Protein AF-K6ZZ86-F1 (afdb_monomer_lite)

Structure (mmCIF, N/CA/C/O backbone):
data_AF-K6ZZ86-F1
#
_entry.id   AF-K6ZZ86-F1
#
loop_
_atom_site.group_PDB
_atom_site.id
_atom_site.type_symbol
_atom_site.label_atom_id
_atom_site.label_alt_id
_atom_site.label_comp_id
_atom_site.label_asym_id
_atom_site.label_entity_id
_atom_site.label_seq_id
_atom_site.pdbx_PDB_ins_code
_atom_site.Cartn_x
_atom_site.Cartn_y
_atom_site.Cartn_z
_atom_site.occupancy
_a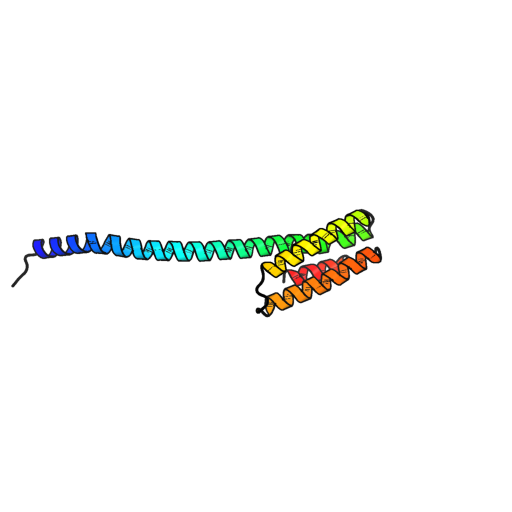tom_site.B_iso_or_equiv
_atom_site.auth_seq_id
_atom_site.auth_comp_id
_atom_site.auth_asym_id
_atom_site.auth_atom_id
_atom_site.pdbx_PDB_model_num
ATOM 1 N N . MET A 1 1 ? 44.960 0.194 -54.572 1.00 54.41 1 MET A N 1
ATOM 2 C CA . MET A 1 1 ? 43.725 0.904 -54.966 1.00 54.41 1 MET A CA 1
ATOM 3 C C . MET A 1 1 ? 43.554 2.046 -53.979 1.00 54.41 1 MET A C 1
ATOM 5 O O . MET A 1 1 ? 43.278 1.771 -52.820 1.00 54.41 1 MET A O 1
ATOM 9 N N . ASN A 1 2 ? 43.833 3.286 -54.384 1.00 76.62 2 ASN A N 1
ATOM 10 C CA . ASN A 1 2 ? 43.589 4.456 -53.537 1.00 76.62 2 ASN A CA 1
ATOM 11 C C . ASN A 1 2 ? 42.161 4.914 -53.825 1.00 76.62 2 ASN A C 1
ATOM 13 O O . ASN A 1 2 ? 41.855 5.256 -54.964 1.00 76.62 2 ASN A O 1
ATOM 17 N N . PHE A 1 3 ? 41.277 4.839 -52.833 1.00 77.38 3 PHE A N 1
ATOM 18 C CA . PHE A 1 3 ? 39.924 5.363 -52.982 1.00 77.38 3 PHE A CA 1
ATOM 19 C C . PHE A 1 3 ? 39.979 6.888 -52.979 1.00 77.38 3 PHE A C 1
ATOM 21 O O . PHE A 1 3 ? 40.618 7.479 -52.107 1.00 77.38 3 PHE A O 1
ATOM 28 N N . GLU A 1 4 ? 39.316 7.526 -53.942 1.00 88.56 4 GLU A N 1
ATOM 29 C CA . GLU A 1 4 ? 39.223 8.981 -53.942 1.00 88.56 4 GLU A CA 1
ATOM 30 C C . GLU A 1 4 ? 38.355 9.458 -52.763 1.00 88.56 4 GLU A C 1
ATOM 32 O O . GLU A 1 4 ? 37.320 8.842 -52.473 1.00 88.56 4 GLU A O 1
ATOM 37 N N . PRO A 1 5 ? 38.726 10.564 -52.091 1.00 87.12 5 PRO A N 1
ATOM 38 C CA . PRO A 1 5 ? 37.990 11.087 -50.938 1.00 87.12 5 PRO A CA 1
ATOM 39 C C . PRO A 1 5 ? 36.462 11.223 -51.128 1.00 87.12 5 PRO A C 1
ATOM 41 O O . PRO A 1 5 ? 35.727 10.897 -50.189 1.00 87.12 5 PRO A O 1
ATOM 44 N N . PRO A 1 6 ? 35.934 11.622 -52.309 1.00 91.69 6 PRO A N 1
ATOM 45 C CA . PRO A 1 6 ? 34.489 11.702 -52.535 1.00 91.69 6 PRO A CA 1
ATOM 46 C C . PRO A 1 6 ? 33.767 10.351 -52.436 1.00 91.69 6 PRO A C 1
ATOM 48 O O . PRO A 1 6 ? 32.647 10.293 -51.931 1.00 91.69 6 PRO A O 1
ATOM 51 N N . VAL A 1 7 ? 34.406 9.257 -52.865 1.00 90.94 7 VAL A N 1
ATOM 52 C CA . VAL A 1 7 ? 33.814 7.907 -52.839 1.00 90.94 7 VAL A CA 1
ATOM 53 C C . VAL A 1 7 ? 33.679 7.406 -51.402 1.00 90.94 7 VAL A C 1
ATOM 55 O O . VAL A 1 7 ? 32.631 6.886 -51.020 1.00 90.94 7 VAL A O 1
ATOM 58 N N . VAL A 1 8 ? 34.706 7.622 -50.574 1.00 88.88 8 VAL A N 1
ATOM 59 C CA . VAL A 1 8 ? 34.673 7.273 -49.143 1.00 88.88 8 VAL A CA 1
ATOM 60 C C . VAL A 1 8 ? 33.585 8.070 -48.416 1.00 88.88 8 VAL A C 1
ATOM 62 O O . VAL A 1 8 ? 32.836 7.508 -47.614 1.00 88.88 8 VAL A O 1
ATOM 65 N N . SER A 1 9 ? 33.448 9.361 -48.736 1.00 90.19 9 SER A N 1
ATOM 66 C CA . SER A 1 9 ? 32.398 10.223 -48.182 1.00 90.19 9 SER A CA 1
ATOM 67 C C . SER A 1 9 ? 30.992 9.740 -48.560 1.00 90.19 9 SER A C 1
ATOM 69 O O . SER A 1 9 ? 30.142 9.569 -47.685 1.00 90.19 9 SER A O 1
ATOM 71 N N . ALA A 1 10 ? 30.761 9.425 -49.838 1.00 92.25 10 ALA A N 1
ATOM 72 C CA . ALA A 1 10 ? 29.469 8.940 -50.324 1.00 92.25 10 ALA A CA 1
ATOM 73 C C . ALA A 1 10 ? 29.055 7.605 -49.679 1.00 92.25 10 ALA A C 1
ATOM 75 O O . ALA A 1 10 ? 27.904 7.448 -49.268 1.00 92.25 10 ALA A O 1
ATOM 76 N N . ILE A 1 11 ? 29.993 6.662 -49.524 1.00 91.94 11 ILE A N 1
ATOM 77 C CA . ILE A 1 11 ? 29.737 5.379 -48.850 1.00 91.94 11 ILE A CA 1
ATOM 78 C C . ILE A 1 11 ? 29.414 5.604 -47.369 1.00 91.94 11 ILE A C 1
ATOM 80 O O . ILE A 1 11 ? 28.458 5.029 -46.851 1.00 91.94 11 ILE A O 1
ATOM 84 N N . THR A 1 12 ? 30.168 6.471 -46.692 1.00 90.12 12 THR A N 1
ATOM 85 C CA . THR A 1 12 ? 29.937 6.785 -45.273 1.00 90.12 12 THR A CA 1
ATOM 86 C C . THR A 1 12 ? 28.563 7.423 -45.066 1.00 90.12 12 THR A C 1
ATOM 88 O O . THR A 1 12 ? 27.833 7.028 -44.158 1.00 90.12 12 THR A O 1
ATOM 91 N N . ALA A 1 13 ? 28.174 8.357 -45.939 1.00 92.62 13 ALA A N 1
ATOM 92 C CA . ALA A 1 13 ? 26.857 8.984 -45.906 1.00 92.62 13 ALA A CA 1
ATOM 93 C C . ALA A 1 13 ? 25.731 7.962 -46.129 1.00 92.62 13 ALA A C 1
ATOM 95 O O . ALA A 1 13 ? 24.747 7.961 -45.390 1.00 92.62 13 ALA A O 1
ATOM 96 N N . LEU A 1 14 ? 25.895 7.049 -47.091 1.00 92.31 14 LEU A N 1
ATOM 97 C CA . LEU A 1 14 ? 24.916 5.997 -47.362 1.00 92.31 14 LEU A CA 1
ATOM 98 C C . LEU A 1 14 ? 24.737 5.058 -46.159 1.00 92.31 14 LEU A C 1
ATOM 100 O O . LEU A 1 14 ? 23.609 4.751 -45.774 1.00 92.31 14 LEU A O 1
ATOM 104 N N . VAL A 1 15 ? 25.839 4.645 -45.526 1.00 93.12 15 VAL A N 1
ATOM 105 C CA . VAL A 1 15 ? 25.797 3.820 -44.310 1.00 93.12 15 VAL A CA 1
ATOM 106 C C . VAL A 1 15 ? 25.134 4.581 -43.162 1.00 93.12 15 VAL A C 1
ATOM 108 O O . VAL A 1 15 ? 24.277 4.022 -42.480 1.00 93.12 15 VAL A O 1
ATOM 111 N N . ALA A 1 16 ? 25.462 5.860 -42.966 1.00 92.88 16 ALA A N 1
ATOM 112 C CA . ALA A 1 16 ? 24.889 6.675 -41.898 1.00 92.88 16 ALA A CA 1
ATOM 113 C C . ALA A 1 16 ? 23.362 6.829 -42.021 1.00 92.88 16 ALA A C 1
ATOM 115 O O . ALA A 1 16 ? 22.656 6.725 -41.016 1.00 92.88 16 ALA A O 1
ATOM 116 N N . VAL A 1 17 ? 22.840 7.003 -43.241 1.00 95.31 17 VAL A N 1
ATOM 117 C CA . VAL A 1 17 ? 21.394 7.134 -43.506 1.00 95.31 17 VAL A CA 1
ATOM 118 C C . VAL A 1 17 ? 20.625 5.840 -43.218 1.00 95.31 17 VAL A C 1
ATOM 120 O O . VAL A 1 17 ? 19.441 5.899 -42.906 1.00 95.31 17 VAL A O 1
ATOM 123 N N . ILE A 1 18 ? 21.278 4.676 -43.266 1.00 93.62 18 ILE A N 1
ATOM 124 C CA . ILE A 1 18 ? 20.651 3.384 -42.945 1.00 93.62 18 ILE A CA 1
ATOM 125 C C . ILE A 1 18 ? 20.824 3.053 -41.458 1.00 93.62 18 ILE A C 1
ATOM 127 O O . ILE A 1 18 ? 19.861 2.723 -40.765 1.00 93.62 18 ILE A O 1
ATOM 131 N N . VAL A 1 19 ? 22.050 3.160 -40.942 1.00 94.62 19 VAL A N 1
ATOM 132 C CA . VAL A 1 19 ? 22.389 2.774 -39.565 1.00 94.62 19 VAL A CA 1
ATOM 133 C C . VAL A 1 19 ? 21.764 3.729 -38.549 1.00 94.62 19 VAL A C 1
ATOM 135 O O . VAL A 1 19 ? 21.268 3.270 -37.521 1.00 94.62 19 VAL A O 1
ATOM 138 N N . GLY A 1 20 ? 21.726 5.034 -38.837 1.00 92.06 20 GLY A N 1
ATOM 139 C CA . GLY A 1 20 ? 21.151 6.046 -37.947 1.00 92.06 20 GLY A CA 1
ATOM 140 C C . GLY A 1 20 ? 19.695 5.745 -37.565 1.00 92.06 20 GLY A C 1
ATOM 141 O O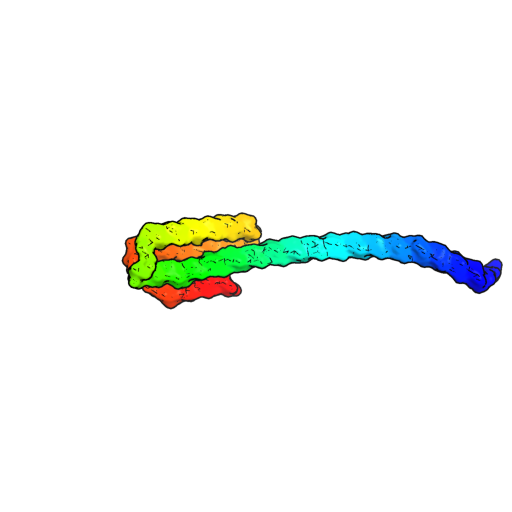 . GLY A 1 20 ? 19.409 5.576 -36.378 1.00 92.06 20 GLY A O 1
ATOM 142 N N . PRO A 1 21 ? 18.768 5.606 -38.531 1.00 93.88 21 PRO A N 1
ATOM 143 C CA . PRO A 1 21 ? 17.381 5.236 -38.252 1.00 93.88 21 PRO A CA 1
ATOM 144 C C . PRO A 1 21 ? 17.228 3.883 -37.548 1.00 93.88 21 PRO A C 1
ATOM 146 O O . PRO A 1 21 ? 16.421 3.771 -36.625 1.00 93.88 21 PRO A O 1
ATOM 149 N N . LEU A 1 22 ? 18.012 2.864 -37.925 1.00 94.12 22 LEU A N 1
ATOM 150 C CA . LEU A 1 22 ? 17.949 1.544 -37.284 1.00 94.12 22 LEU A CA 1
ATOM 151 C C . LEU A 1 22 ? 18.323 1.612 -35.799 1.00 94.12 22 LEU A C 1
ATOM 153 O O . LEU A 1 22 ? 17.586 1.098 -34.955 1.00 94.12 22 LEU A O 1
ATOM 157 N N . VAL A 1 23 ? 19.426 2.287 -35.464 1.00 93.81 23 VAL A N 1
ATOM 158 C CA . VAL A 1 23 ? 19.843 2.492 -34.069 1.00 93.81 23 VAL A CA 1
ATOM 159 C C . VAL A 1 23 ? 18.799 3.315 -33.314 1.00 93.81 23 VAL A C 1
ATOM 161 O O . VAL A 1 23 ? 18.415 2.929 -32.209 1.00 93.81 23 VAL A O 1
ATOM 164 N N . SER A 1 24 ? 18.269 4.380 -33.921 1.00 94.06 24 SER A N 1
ATOM 165 C CA . SER A 1 24 ? 17.213 5.207 -33.323 1.00 94.06 24 SER A CA 1
ATOM 166 C C . SER A 1 24 ? 15.962 4.400 -32.972 1.00 94.06 24 SER A C 1
ATOM 168 O O . SER A 1 24 ? 15.436 4.545 -31.871 1.00 94.06 24 SER A O 1
ATOM 170 N N . ILE A 1 25 ? 15.514 3.489 -33.844 1.00 94.38 25 ILE A N 1
ATOM 171 C CA . ILE A 1 25 ? 14.366 2.612 -33.562 1.00 94.38 25 ILE A CA 1
ATOM 172 C C . ILE A 1 25 ? 14.665 1.674 -32.386 1.00 94.38 25 ILE A C 1
ATOM 174 O O . ILE A 1 25 ? 13.807 1.468 -31.525 1.00 94.38 25 ILE A O 1
ATOM 178 N N . ILE A 1 26 ? 15.870 1.100 -32.325 1.00 93.94 26 ILE A N 1
ATOM 179 C CA . ILE A 1 26 ? 16.267 0.198 -31.234 1.00 93.94 26 ILE A CA 1
ATOM 180 C C . ILE A 1 26 ? 16.288 0.947 -29.897 1.00 93.94 26 ILE A C 1
ATOM 182 O O . ILE A 1 26 ? 15.762 0.444 -28.901 1.00 93.94 26 ILE A O 1
ATOM 186 N N . VAL A 1 27 ? 16.866 2.150 -29.872 1.00 93.94 27 VAL A N 1
ATOM 187 C CA . VAL A 1 27 ? 16.920 2.997 -28.674 1.00 93.94 27 VAL A CA 1
ATOM 188 C C . VAL A 1 27 ? 15.515 3.416 -28.249 1.00 93.94 27 VAL A C 1
ATOM 190 O O . VAL A 1 27 ? 15.164 3.224 -27.085 1.00 93.94 27 VAL A O 1
ATOM 193 N N . ALA A 1 28 ? 14.684 3.887 -29.182 1.00 89.94 28 ALA A N 1
ATOM 194 C CA . ALA A 1 28 ? 13.311 4.295 -28.899 1.00 89.94 28 ALA A CA 1
ATOM 195 C C . ALA A 1 28 ? 12.488 3.147 -28.296 1.00 89.94 28 ALA A C 1
ATOM 197 O O . ALA A 1 28 ? 11.836 3.327 -27.271 1.00 89.94 28 ALA A O 1
ATOM 198 N N . LYS A 1 29 ? 12.580 1.933 -28.857 1.00 90.38 29 LYS A N 1
ATOM 199 C CA . LYS A 1 29 ? 11.902 0.748 -28.301 1.00 90.38 29 LYS A CA 1
ATOM 200 C C . LYS A 1 29 ? 12.344 0.445 -26.870 1.00 90.38 29 LYS A C 1
ATOM 202 O O . LYS A 1 29 ? 11.505 0.178 -26.012 1.00 90.38 29 LYS A O 1
ATOM 207 N N . LYS A 1 30 ? 13.651 0.498 -26.594 1.00 89.56 30 LYS A N 1
ATOM 208 C CA . LYS A 1 30 ? 14.178 0.273 -25.239 1.00 89.56 30 LYS A CA 1
ATOM 209 C C . LYS A 1 30 ? 13.701 1.347 -24.261 1.00 89.56 30 LYS A C 1
ATOM 211 O O . LYS A 1 30 ? 13.310 1.005 -23.149 1.00 89.56 30 LYS A O 1
ATOM 216 N N . GLN A 1 31 ? 13.696 2.613 -24.676 1.00 87.56 31 GLN A N 1
ATOM 217 C CA . GLN A 1 31 ? 13.228 3.729 -23.854 1.00 87.56 31 GLN A CA 1
ATOM 218 C C . GLN A 1 31 ? 11.731 3.637 -23.551 1.00 87.56 31 GLN A C 1
ATOM 220 O O . GLN A 1 31 ? 11.350 3.798 -22.397 1.00 87.56 31 GLN A O 1
ATOM 225 N N . ILE A 1 32 ? 10.897 3.313 -24.544 1.00 88.88 32 ILE A N 1
ATOM 226 C CA . ILE A 1 32 ? 9.453 3.114 -24.351 1.00 88.88 32 ILE A CA 1
ATOM 227 C C . ILE A 1 32 ? 9.210 1.988 -23.346 1.00 88.88 32 ILE A C 1
ATOM 229 O O . ILE A 1 32 ? 8.497 2.189 -22.368 1.00 88.88 32 ILE A O 1
ATOM 233 N N . ASN A 1 33 ? 9.850 0.831 -23.529 1.00 85.69 33 ASN A N 1
ATOM 234 C CA . ASN A 1 33 ? 9.676 -0.300 -22.618 1.00 85.69 33 ASN A CA 1
ATOM 235 C C . ASN A 1 33 ? 10.121 0.045 -21.190 1.00 85.69 33 ASN A C 1
ATOM 237 O O . ASN A 1 33 ? 9.396 -0.231 -20.236 1.00 85.69 33 ASN A O 1
ATOM 241 N N . ALA A 1 34 ? 11.283 0.686 -21.035 1.00 83.31 34 ALA A N 1
ATOM 242 C CA . ALA A 1 34 ? 11.770 1.120 -19.729 1.00 83.31 34 ALA A CA 1
ATOM 243 C C . ALA A 1 34 ? 10.830 2.149 -19.077 1.00 83.31 34 ALA A C 1
ATOM 245 O O . ALA A 1 34 ? 10.537 2.049 -17.886 1.00 83.31 34 ALA A O 1
ATOM 246 N N . SER A 1 35 ? 10.315 3.101 -19.858 1.00 86.44 35 SER A N 1
ATOM 247 C CA . SER A 1 35 ? 9.382 4.130 -19.396 1.00 86.44 35 SER A CA 1
ATOM 248 C C . SER A 1 35 ? 8.040 3.537 -18.965 1.00 86.44 35 SER A C 1
ATOM 250 O O . SER A 1 35 ? 7.540 3.879 -17.895 1.00 86.44 35 SER A O 1
ATOM 252 N N . VAL A 1 36 ? 7.482 2.592 -19.726 1.00 87.88 36 VAL A N 1
ATOM 253 C CA . VAL A 1 36 ? 6.229 1.904 -19.373 1.00 87.88 36 VAL A CA 1
ATOM 254 C C . VAL A 1 36 ? 6.395 1.078 -18.098 1.00 87.88 36 VAL A C 1
ATOM 256 O O . VAL A 1 36 ? 5.550 1.153 -17.209 1.00 87.88 36 VAL A O 1
ATOM 259 N N . VAL A 1 37 ? 7.494 0.331 -17.957 1.00 87.12 37 VAL A N 1
ATOM 260 C CA . VAL A 1 37 ? 7.763 -0.450 -16.737 1.00 87.12 37 VAL A CA 1
ATOM 261 C C . VAL A 1 37 ? 7.932 0.470 -15.527 1.00 87.12 37 VAL A C 1
ATOM 263 O O . VAL A 1 37 ? 7.337 0.227 -14.477 1.00 87.12 37 VAL A O 1
ATOM 266 N N . SER A 1 38 ? 8.705 1.549 -15.672 1.00 85.00 38 SER A N 1
ATOM 267 C CA . SER A 1 38 ? 8.932 2.519 -14.598 1.00 85.00 38 SER A CA 1
ATOM 268 C C . SER A 1 38 ? 7.640 3.229 -14.183 1.00 85.00 38 SER A C 1
ATOM 270 O O . SER A 1 38 ? 7.322 3.261 -12.995 1.00 85.00 38 SER A O 1
ATOM 272 N N . SER A 1 39 ? 6.860 3.728 -15.145 1.00 89.12 39 SER A N 1
ATOM 273 C CA . SER A 1 39 ? 5.584 4.405 -14.882 1.00 89.12 39 SER A CA 1
ATOM 274 C C . SER A 1 39 ? 4.548 3.470 -14.263 1.00 89.12 39 SER A C 1
ATOM 276 O O . SER A 1 39 ? 3.907 3.848 -13.286 1.00 89.12 39 SER A O 1
ATOM 278 N N . SER A 1 40 ? 4.442 2.229 -14.745 1.00 88.38 40 SER A N 1
ATOM 279 C CA . SER A 1 40 ? 3.544 1.221 -14.163 1.00 88.38 40 SER A CA 1
ATOM 280 C C . SER A 1 40 ? 3.921 0.905 -12.714 1.00 88.38 40 SER A C 1
ATOM 282 O O . SER A 1 40 ? 3.052 0.840 -11.846 1.00 88.38 40 SER A O 1
ATOM 284 N N . ARG A 1 41 ? 5.224 0.775 -12.420 1.00 89.12 41 ARG A N 1
ATOM 285 C CA . ARG A 1 41 ? 5.715 0.573 -11.049 1.00 89.12 41 ARG A CA 1
ATOM 286 C C . ARG A 1 41 ? 5.405 1.773 -10.159 1.00 89.12 41 ARG A C 1
ATOM 288 O O . ARG A 1 41 ? 4.974 1.587 -9.027 1.00 89.12 41 ARG A O 1
ATOM 295 N N . GLN A 1 42 ? 5.601 2.990 -10.662 1.00 90.25 42 GLN A N 1
ATOM 296 C CA . GLN A 1 42 ? 5.302 4.203 -9.907 1.00 90.25 42 GLN A CA 1
ATOM 297 C C . GLN A 1 42 ? 3.802 4.341 -9.627 1.00 90.25 42 GLN A C 1
ATOM 299 O O . GLN A 1 42 ? 3.430 4.692 -8.512 1.00 90.25 42 GLN A O 1
ATOM 304 N N . ALA A 1 43 ? 2.944 4.017 -10.598 1.00 93.62 43 ALA A N 1
ATOM 305 C CA . ALA A 1 43 ? 1.494 4.012 -10.423 1.00 93.62 43 ALA A CA 1
ATOM 306 C C . ALA A 1 43 ? 1.056 2.996 -9.358 1.00 93.62 43 ALA A C 1
ATOM 308 O O . ALA A 1 43 ? 0.233 3.316 -8.504 1.00 93.62 43 ALA A O 1
ATOM 309 N N . TRP A 1 44 ? 1.652 1.800 -9.364 1.00 93.38 44 TRP A N 1
ATOM 310 C CA . TRP A 1 44 ? 1.422 0.794 -8.328 1.00 93.38 44 TRP A CA 1
ATOM 311 C C . TRP A 1 44 ? 1.847 1.281 -6.931 1.00 93.38 44 TRP A C 1
ATOM 313 O O . TRP A 1 44 ? 1.061 1.178 -5.991 1.00 93.38 44 TRP A O 1
ATOM 323 N N . ILE A 1 45 ? 3.040 1.876 -6.801 1.00 91.75 45 ILE A N 1
ATOM 324 C CA . ILE A 1 45 ? 3.530 2.435 -5.527 1.00 91.75 45 ILE A CA 1
ATOM 325 C C . ILE A 1 45 ? 2.625 3.567 -5.032 1.00 91.75 45 ILE A C 1
ATOM 327 O O . ILE A 1 45 ? 2.303 3.615 -3.848 1.00 91.75 45 ILE A O 1
ATOM 331 N N . ASN A 1 46 ? 2.230 4.485 -5.916 1.00 95.25 46 ASN A N 1
ATOM 332 C CA . ASN A 1 46 ? 1.361 5.602 -5.551 1.00 95.25 46 ASN A CA 1
ATOM 333 C C . ASN A 1 46 ? 0.014 5.089 -5.047 1.00 95.25 46 ASN A C 1
ATOM 335 O O . ASN A 1 46 ? -0.396 5.468 -3.958 1.00 95.25 46 ASN A O 1
ATOM 339 N N . ARG A 1 47 ? -0.592 4.130 -5.758 1.00 95.44 47 ARG A N 1
ATOM 340 C CA . ARG A 1 47 ? -1.835 3.506 -5.308 1.00 95.44 47 ARG A CA 1
ATOM 341 C C . ARG A 1 47 ? -1.685 2.879 -3.924 1.00 95.44 47 ARG A C 1
ATOM 343 O O . ARG A 1 47 ? -2.517 3.120 -3.066 1.00 95.44 47 ARG A O 1
ATOM 350 N N . LEU A 1 48 ? -0.621 2.112 -3.678 1.00 93.75 48 LEU A N 1
ATOM 351 C CA . LEU A 1 48 ? -0.391 1.521 -2.356 1.00 93.75 48 LEU A CA 1
ATOM 352 C C . LEU A 1 48 ? -0.275 2.590 -1.255 1.00 93.75 48 LEU A C 1
ATOM 354 O O . LEU A 1 48 ? -0.813 2.401 -0.167 1.00 93.75 48 LEU A O 1
ATOM 358 N N . ARG A 1 49 ? 0.397 3.714 -1.533 1.00 94.06 49 ARG A N 1
ATOM 359 C CA . ARG A 1 49 ? 0.510 4.839 -0.591 1.00 94.06 49 ARG A CA 1
ATOM 360 C C . ARG A 1 49 ? -0.835 5.495 -0.309 1.00 94.06 49 ARG A C 1
ATOM 362 O O . ARG A 1 49 ? -1.104 5.788 0.849 1.00 94.06 49 ARG A O 1
ATOM 369 N N . ASP A 1 50 ? -1.662 5.686 -1.330 1.00 95.44 50 ASP A N 1
ATOM 370 C CA . ASP A 1 50 ? -2.990 6.287 -1.181 1.00 95.44 50 ASP A CA 1
ATOM 371 C C . ASP A 1 50 ? -3.901 5.404 -0.309 1.00 95.44 50 ASP A C 1
ATOM 373 O O . ASP A 1 50 ? -4.558 5.894 0.615 1.00 95.44 50 ASP A O 1
ATOM 377 N N . GLU A 1 51 ? -3.877 4.085 -0.532 1.00 95.00 51 GLU A N 1
ATOM 378 C CA . GLU A 1 51 ? -4.629 3.123 0.287 1.00 95.00 51 GLU A CA 1
ATOM 379 C C . GLU A 1 51 ? -4.119 3.101 1.740 1.00 95.00 51 GLU A C 1
ATOM 381 O O . GLU A 1 51 ? -4.914 3.109 2.678 1.00 95.00 51 GLU A O 1
ATOM 386 N N . LEU A 1 52 ? -2.794 3.130 1.952 1.00 94.44 52 LEU A N 1
ATOM 387 C CA . LEU A 1 52 ? -2.200 3.183 3.294 1.00 94.44 52 LEU A CA 1
ATOM 388 C C . LEU A 1 52 ? -2.517 4.490 4.025 1.00 94.44 52 LEU A C 1
ATOM 390 O O . LEU A 1 52 ? -2.838 4.456 5.211 1.00 94.44 52 LEU A O 1
ATOM 394 N N . ALA A 1 53 ? -2.453 5.629 3.336 1.00 94.06 53 ALA A N 1
ATOM 395 C CA . ALA A 1 53 ? -2.785 6.928 3.910 1.00 94.06 53 ALA A CA 1
ATOM 396 C C . ALA A 1 53 ? -4.245 6.970 4.368 1.00 94.06 53 ALA A C 1
ATOM 398 O O . ALA A 1 53 ? -4.540 7.457 5.460 1.00 94.06 53 ALA A O 1
ATOM 399 N N . THR A 1 54 ? -5.148 6.407 3.563 1.00 93.88 54 THR A N 1
ATOM 400 C CA . THR A 1 54 ? -6.566 6.347 3.921 1.00 93.88 54 THR A CA 1
ATOM 401 C C . THR A 1 54 ? -6.793 5.420 5.114 1.00 93.88 54 THR A C 1
ATOM 403 O O . THR A 1 54 ? -7.458 5.817 6.071 1.00 93.88 54 THR A O 1
ATOM 406 N N . LEU A 1 55 ? -6.161 4.241 5.122 1.00 94.44 55 LEU A N 1
ATOM 407 C CA . LEU A 1 55 ? -6.251 3.292 6.232 1.00 94.44 55 LEU A CA 1
ATOM 408 C C . LEU A 1 55 ? -5.750 3.907 7.545 1.00 94.44 55 LEU A C 1
ATOM 410 O O . LEU A 1 55 ? -6.425 3.811 8.569 1.00 94.44 55 LEU A O 1
ATOM 414 N N . VAL A 1 56 ? -4.594 4.571 7.521 1.00 92.94 56 VAL A N 1
ATOM 415 C CA . VAL A 1 56 ? -4.013 5.239 8.699 1.00 92.94 56 VAL A CA 1
ATOM 416 C C . VAL A 1 56 ? -4.886 6.404 9.161 1.00 92.94 56 VAL A C 1
ATOM 418 O O . VAL A 1 56 ? -5.078 6.580 10.363 1.00 92.94 56 VAL A O 1
ATOM 421 N N . GLY A 1 57 ? -5.482 7.153 8.230 1.00 92.06 57 GLY A N 1
ATOM 422 C CA . GLY A 1 57 ? -6.456 8.195 8.552 1.00 92.06 57 GLY A CA 1
ATOM 423 C C . GLY A 1 57 ? -7.652 7.655 9.340 1.00 92.06 57 GLY A C 1
ATOM 424 O O . GLY A 1 57 ? -8.026 8.239 10.359 1.00 92.06 57 GLY A O 1
ATOM 425 N N . ILE A 1 58 ? -8.202 6.505 8.930 1.00 91.25 58 ILE A N 1
ATOM 426 C CA . ILE A 1 58 ? -9.284 5.844 9.675 1.00 91.25 58 ILE A CA 1
ATOM 427 C C . ILE A 1 58 ? -8.791 5.420 11.061 1.00 91.25 58 ILE A C 1
ATOM 429 O O . ILE A 1 58 ? -9.458 5.699 12.051 1.00 91.25 58 ILE A O 1
ATOM 433 N N . VAL A 1 59 ? -7.611 4.803 11.158 1.00 90.88 59 VAL A N 1
ATOM 434 C CA . VAL A 1 59 ? -7.040 4.347 12.439 1.00 90.88 59 VAL A CA 1
ATOM 435 C C . VAL A 1 59 ? -6.859 5.491 13.433 1.00 90.88 59 VAL A C 1
ATOM 437 O O . VAL A 1 59 ? -7.149 5.310 14.611 1.00 90.88 59 VAL A O 1
ATOM 440 N N . HIS A 1 60 ? -6.396 6.655 12.976 1.00 89.06 60 HIS A N 1
ATOM 441 C CA . HIS A 1 60 ? -6.187 7.811 13.846 1.00 89.06 60 HIS A CA 1
ATOM 442 C C . HIS A 1 60 ? -7.501 8.463 14.285 1.00 89.06 60 HIS A C 1
ATOM 444 O O . HIS A 1 60 ? -7.621 8.894 15.428 1.00 89.06 60 HIS A O 1
ATOM 450 N N . HIS A 1 61 ? -8.481 8.571 13.386 1.00 88.31 61 HIS A N 1
ATOM 451 C CA . HIS A 1 61 ? -9.679 9.366 13.653 1.00 88.31 61 HIS A CA 1
ATOM 452 C C . HIS A 1 61 ? -10.824 8.550 14.261 1.00 88.31 61 HIS A C 1
ATOM 454 O O . HIS A 1 61 ? -11.478 9.007 15.198 1.00 88.31 61 HIS A O 1
ATOM 460 N N . LEU A 1 62 ? -11.080 7.346 13.741 1.00 89.62 62 LEU A N 1
ATOM 461 C CA . LEU A 1 62 ? -12.281 6.571 14.052 1.00 89.62 62 LEU A CA 1
ATOM 462 C C . LEU A 1 62 ? -12.410 6.221 15.546 1.00 89.62 62 LEU A C 1
ATOM 464 O O . LEU A 1 62 ? -13.458 6.526 16.117 1.00 89.62 62 LEU A O 1
ATOM 468 N N . PRO A 1 63 ? -11.391 5.644 16.217 1.00 87.31 63 PRO A N 1
ATOM 469 C CA . PRO A 1 63 ? -11.518 5.253 17.621 1.00 87.31 63 PRO A CA 1
ATOM 470 C C . PRO A 1 63 ? -11.775 6.454 18.538 1.00 87.31 63 PRO A C 1
ATOM 472 O O . PRO A 1 63 ? -12.669 6.417 19.380 1.00 87.31 63 PRO A O 1
ATOM 475 N N . SER A 1 64 ? -11.035 7.549 18.345 1.00 87.00 64 SER A N 1
ATOM 476 C CA . SER A 1 64 ? -11.176 8.761 19.157 1.00 87.00 64 SER A CA 1
ATOM 477 C C . SER A 1 64 ? -12.500 9.488 18.911 1.00 87.00 64 SER A C 1
ATOM 479 O O . SER A 1 64 ? -13.113 9.965 19.864 1.00 87.00 64 SER A O 1
ATOM 481 N N . ALA A 1 65 ? -12.965 9.550 17.659 1.00 86.94 65 ALA A N 1
ATOM 482 C CA . ALA A 1 65 ? -14.239 10.175 17.302 1.00 86.94 65 ALA A CA 1
ATOM 483 C C . ALA A 1 65 ? -15.458 9.357 17.759 1.00 86.94 65 ALA A C 1
ATOM 485 O O . ALA A 1 65 ? -16.522 9.914 18.018 1.00 86.94 65 ALA A O 1
ATOM 486 N N . HIS A 1 66 ? -15.315 8.039 17.883 1.00 86.69 66 HIS A N 1
ATOM 487 C CA . HIS A 1 66 ? -16.352 7.210 18.481 1.00 86.69 66 HIS A CA 1
ATOM 488 C C . HIS A 1 66 ? -16.362 7.336 20.012 1.00 86.69 66 HIS A C 1
ATOM 490 O O . HIS A 1 66 ? -17.406 7.606 20.599 1.00 86.69 66 HIS A O 1
ATOM 496 N N . ALA A 1 67 ? -15.194 7.247 20.661 1.00 85.62 67 ALA A N 1
ATOM 497 C CA . ALA A 1 67 ? -15.078 7.340 22.120 1.00 85.62 67 ALA A CA 1
ATOM 498 C C . ALA A 1 67 ? -15.520 8.702 22.693 1.00 85.62 67 ALA A C 1
ATOM 500 O O . ALA A 1 67 ? -15.957 8.781 23.838 1.00 85.62 67 ALA A O 1
ATOM 501 N N . ASN A 1 68 ? -15.419 9.785 21.915 1.00 86.06 68 ASN A N 1
ATOM 502 C CA . ASN A 1 68 ? -15.898 11.109 22.322 1.00 86.06 68 ASN A CA 1
ATOM 503 C C . ASN A 1 68 ? -17.375 11.380 21.952 1.00 86.06 68 ASN A C 1
ATOM 505 O O . ASN A 1 68 ? -17.859 12.490 22.173 1.00 86.06 68 ASN A O 1
ATOM 509 N N . GLY A 1 69 ? -18.075 10.396 21.375 1.00 85.62 69 GLY A N 1
ATOM 510 C CA . GLY A 1 69 ? -19.482 10.492 20.981 1.00 85.62 69 GLY A CA 1
ATOM 511 C C . GLY A 1 69 ? -19.761 11.320 19.720 1.00 85.62 69 GLY A C 1
ATOM 512 O O . GLY A 1 69 ? -20.926 11.556 19.409 1.00 85.62 69 GLY A O 1
ATOM 513 N N . SER A 1 70 ? -18.735 11.763 18.983 1.00 88.25 70 SER A N 1
ATOM 514 C CA . SER A 1 70 ? -18.918 12.505 17.720 1.00 88.25 70 SER A CA 1
ATOM 515 C C . SER A 1 70 ? -19.403 11.613 16.576 1.00 88.25 70 SER A C 1
ATOM 517 O O . SER A 1 70 ? -19.975 12.111 15.609 1.00 88.25 70 SER A O 1
ATOM 519 N N . VAL A 1 71 ? -19.156 10.306 16.673 1.00 88.50 71 VAL A N 1
ATOM 520 C CA . VAL A 1 71 ? -19.550 9.287 15.696 1.00 88.50 71 VAL A CA 1
ATOM 521 C C . VAL A 1 71 ? -20.385 8.229 16.407 1.00 88.50 71 VAL A C 1
ATOM 523 O O . VAL A 1 71 ? -19.950 7.651 17.407 1.00 88.50 71 VAL A O 1
ATOM 526 N N . THR A 1 72 ? -21.585 7.967 15.887 1.00 90.75 72 THR A N 1
ATOM 527 C CA . THR A 1 72 ? -22.474 6.932 16.432 1.00 90.75 72 THR A CA 1
ATOM 528 C C . THR A 1 72 ? -21.871 5.539 16.242 1.00 90.75 72 THR A C 1
ATOM 530 O O . THR A 1 72 ? -20.993 5.341 15.405 1.00 90.75 72 THR A O 1
ATOM 533 N N . THR A 1 73 ? -22.334 4.543 16.997 1.00 88.00 73 THR A N 1
ATOM 534 C CA . THR A 1 73 ? -21.857 3.159 16.836 1.00 88.00 73 THR A CA 1
ATOM 535 C C . THR A 1 73 ? -22.113 2.623 15.426 1.00 88.00 73 THR A C 1
ATOM 537 O O . THR A 1 73 ? -21.239 1.974 14.857 1.00 88.00 73 THR A O 1
ATOM 540 N N . ASP A 1 74 ? -23.264 2.941 14.828 1.00 89.44 74 ASP A N 1
ATOM 541 C CA . ASP A 1 74 ? -23.606 2.505 13.469 1.00 89.44 74 ASP A CA 1
ATOM 542 C C . ASP A 1 74 ? -22.678 3.139 12.421 1.00 89.44 74 ASP A C 1
ATOM 544 O O . ASP A 1 74 ? -22.159 2.443 11.544 1.00 89.44 74 ASP A O 1
ATOM 548 N N . ASP A 1 75 ? -22.392 4.438 12.554 1.00 91.12 75 ASP A N 1
ATOM 549 C CA . ASP A 1 75 ? -21.432 5.132 11.689 1.00 91.12 75 ASP A CA 1
ATOM 550 C C . ASP A 1 75 ? -20.010 4.590 11.887 1.00 91.12 75 ASP A C 1
ATOM 552 O O . ASP A 1 75 ? -19.262 4.418 10.922 1.00 91.12 75 ASP A O 1
ATOM 556 N N . ALA A 1 76 ? -19.637 4.259 13.127 1.00 89.81 76 ALA A N 1
ATOM 557 C CA . ALA A 1 76 ? -18.330 3.695 13.431 1.00 89.81 76 ALA A CA 1
ATOM 558 C C . ALA A 1 76 ? -18.151 2.298 12.819 1.00 89.81 76 ALA A C 1
ATOM 560 O O . ALA A 1 76 ? -17.084 1.981 12.288 1.00 89.81 76 ALA A O 1
ATOM 561 N N . ILE A 1 77 ? -19.204 1.476 12.836 1.00 90.25 77 ILE A N 1
ATOM 562 C CA . ILE A 1 77 ? -19.238 0.172 12.163 1.00 90.25 77 ILE A CA 1
ATOM 563 C C . ILE A 1 77 ? -19.122 0.350 10.643 1.00 90.25 77 ILE A C 1
ATOM 565 O O . ILE A 1 77 ? -18.382 -0.396 9.997 1.00 90.25 77 ILE A O 1
ATOM 569 N N . ALA A 1 78 ? -19.808 1.339 10.064 1.00 92.56 78 ALA A N 1
ATOM 570 C CA . ALA A 1 78 ? -19.732 1.620 8.632 1.00 92.56 78 ALA A CA 1
ATOM 571 C C . ALA A 1 78 ? -18.322 2.065 8.197 1.00 92.56 78 ALA A C 1
ATOM 573 O O . ALA A 1 78 ? -17.787 1.550 7.212 1.00 92.56 78 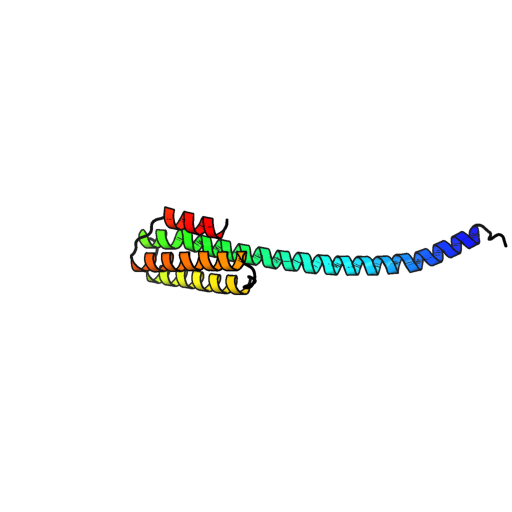ALA A O 1
ATOM 574 N N . GLU A 1 79 ? -17.684 2.967 8.948 1.00 91.75 79 GLU A N 1
ATOM 575 C CA . GLU A 1 79 ? -16.298 3.396 8.707 1.00 91.75 79 GLU A CA 1
ATOM 576 C C . GLU A 1 79 ? -15.291 2.256 8.920 1.00 91.75 79 GLU A C 1
ATOM 578 O O . GLU A 1 79 ? -14.357 2.087 8.132 1.00 91.75 79 GLU A O 1
ATOM 583 N N . TYR A 1 80 ? -15.510 1.396 9.917 1.00 93.00 80 TYR A N 1
ATOM 584 C CA . TYR A 1 80 ? -14.716 0.179 10.080 1.00 93.00 80 TYR A CA 1
ATOM 585 C C . TYR A 1 80 ? -14.864 -0.775 8.880 1.00 93.00 80 TYR A C 1
ATOM 587 O O . TYR A 1 80 ? -13.888 -1.390 8.448 1.00 93.00 80 TYR A O 1
ATOM 595 N N . GLY A 1 81 ? -16.048 -0.848 8.265 1.00 93.25 81 GLY A N 1
ATOM 596 C CA . GLY A 1 81 ? -16.250 -1.565 7.004 1.00 93.25 81 GLY A CA 1
ATOM 597 C C . GLY A 1 81 ? -15.311 -1.083 5.890 1.00 93.25 81 GLY A C 1
ATOM 598 O O . GLY A 1 81 ? -14.692 -1.904 5.209 1.00 93.25 81 GLY A O 1
ATOM 599 N N . LYS A 1 82 ? -15.122 0.239 5.764 1.00 94.06 82 LYS A N 1
ATOM 600 C CA . LYS A 1 82 ? -14.176 0.833 4.800 1.00 94.06 82 LYS A CA 1
ATOM 601 C C . LYS A 1 82 ? -12.723 0.491 5.130 1.00 94.06 82 LYS A C 1
ATOM 603 O O . LYS A 1 82 ? -11.953 0.175 4.225 1.00 94.06 82 LYS A O 1
ATOM 608 N N . PHE A 1 83 ? -12.352 0.490 6.413 1.00 94.50 83 PHE A N 1
ATOM 609 C CA . PHE A 1 83 ? -11.026 0.039 6.857 1.00 94.50 83 PHE A C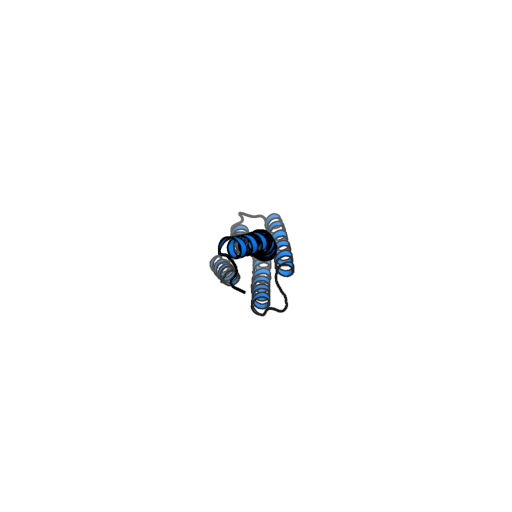A 1
ATOM 610 C C . PHE A 1 83 ? -10.745 -1.406 6.415 1.00 94.50 83 PHE A C 1
ATOM 612 O O . PHE A 1 83 ? -9.673 -1.707 5.882 1.00 94.50 83 PHE A O 1
ATOM 619 N N . VAL A 1 84 ? -11.717 -2.307 6.591 1.00 94.81 84 VAL A N 1
ATOM 620 C CA . VAL A 1 84 ? -11.578 -3.712 6.185 1.00 94.81 84 VAL A CA 1
ATOM 621 C C . VAL A 1 84 ? -11.422 -3.836 4.669 1.00 94.81 84 VAL A C 1
ATOM 623 O O . VAL A 1 84 ? -10.579 -4.614 4.217 1.00 94.81 84 VAL A O 1
ATOM 626 N N . GLU A 1 85 ? -12.192 -3.074 3.888 1.00 95.44 85 GLU A N 1
ATOM 627 C CA . GLU A 1 85 ? -12.087 -3.041 2.424 1.00 95.44 85 GLU A CA 1
ATOM 628 C C . GLU A 1 85 ? -10.687 -2.607 1.971 1.00 95.44 85 GLU A C 1
ATOM 630 O O . GLU A 1 85 ? -10.018 -3.345 1.239 1.00 95.44 85 GLU A O 1
ATOM 635 N N . GLN A 1 86 ? -10.195 -1.477 2.485 1.00 94.62 86 GLN A N 1
ATOM 636 C CA . GLN A 1 86 ? -8.852 -0.961 2.192 1.00 94.62 86 GLN A CA 1
ATOM 637 C C . GLN A 1 86 ? -7.768 -1.970 2.552 1.00 94.62 86 GLN A C 1
ATOM 639 O O . GLN A 1 86 ? -6.831 -2.195 1.784 1.00 94.62 86 GLN A O 1
ATOM 644 N N . PHE A 1 87 ? -7.915 -2.659 3.685 1.00 95.62 87 PHE A N 1
ATOM 645 C CA . PHE A 1 87 ? -6.968 -3.694 4.062 1.00 95.62 87 PHE A CA 1
ATOM 646 C C . PHE A 1 87 ? -6.944 -4.867 3.065 1.00 95.62 87 PHE A C 1
ATOM 648 O O . PHE A 1 87 ? -5.871 -5.413 2.789 1.00 95.62 87 PHE A O 1
ATOM 655 N N . GLN A 1 88 ? -8.085 -5.264 2.485 1.00 96.31 88 GLN A N 1
ATOM 656 C CA . GLN A 1 88 ? -8.080 -6.281 1.424 1.00 96.31 88 GLN A CA 1
ATOM 657 C C . GLN A 1 88 ? -7.425 -5.765 0.143 1.00 96.31 88 GLN A C 1
ATOM 659 O O . GLN A 1 88 ? -6.655 -6.502 -0.474 1.00 96.31 88 GLN A O 1
ATOM 664 N N . VAL A 1 89 ? -7.671 -4.508 -0.234 1.00 95.69 89 VAL A N 1
ATOM 665 C CA . VAL A 1 89 ? -7.015 -3.892 -1.395 1.00 95.69 89 VAL A CA 1
ATOM 666 C C . VAL A 1 89 ? -5.496 -3.878 -1.208 1.00 95.69 89 VAL A C 1
ATOM 668 O O . VAL A 1 89 ? -4.772 -4.340 -2.089 1.00 95.69 89 VAL A O 1
ATOM 671 N N . ILE A 1 90 ? -5.002 -3.462 -0.038 1.00 95.00 90 ILE A N 1
ATOM 672 C CA . ILE A 1 90 ? -3.569 -3.477 0.290 1.00 95.00 90 ILE A CA 1
ATOM 673 C C . ILE A 1 90 ? -2.985 -4.887 0.147 1.00 95.00 90 ILE A C 1
ATOM 675 O O . ILE A 1 90 ? -1.943 -5.043 -0.486 1.00 95.00 90 ILE A O 1
ATOM 679 N N . LYS A 1 91 ? -3.664 -5.933 0.643 1.00 93.88 91 LYS A N 1
ATOM 680 C CA . LYS A 1 91 ? -3.204 -7.328 0.475 1.00 93.88 91 LYS A CA 1
ATOM 681 C C . LYS A 1 91 ? -3.076 -7.761 -0.983 1.00 93.88 91 LYS A C 1
ATOM 683 O O . LYS A 1 91 ? -2.215 -8.581 -1.281 1.00 93.88 91 LYS A O 1
ATOM 688 N N . LEU A 1 92 ? -3.941 -7.260 -1.862 1.00 94.56 92 LEU A N 1
ATOM 689 C CA . LEU A 1 92 ? -3.886 -7.555 -3.295 1.00 94.56 92 LEU A CA 1
ATOM 690 C C . LEU A 1 92 ? -2.781 -6.767 -4.005 1.00 94.56 92 LEU A C 1
ATOM 692 O O . LEU A 1 92 ? -2.266 -7.223 -5.023 1.00 94.56 92 LEU A O 1
ATOM 696 N N . LEU A 1 93 ? -2.424 -5.591 -3.483 1.00 93.12 93 LEU A N 1
ATOM 697 C CA . LEU A 1 93 ? -1.357 -4.762 -4.032 1.00 93.12 93 LEU A CA 1
ATOM 698 C C . LEU A 1 93 ? 0.031 -5.266 -3.635 1.00 93.12 93 LEU A C 1
ATOM 700 O O . LEU A 1 93 ? 0.959 -5.115 -4.421 1.00 93.12 93 LEU A O 1
ATOM 704 N N . ILE A 1 94 ? 0.194 -5.860 -2.457 1.00 92.81 94 ILE A N 1
ATOM 705 C CA . ILE A 1 94 ? 1.505 -6.278 -1.946 1.00 92.81 94 ILE A CA 1
ATOM 706 C C . ILE A 1 94 ? 1.879 -7.711 -2.337 1.00 92.81 94 ILE A C 1
ATOM 708 O O . ILE A 1 94 ? 1.038 -8.583 -2.544 1.00 92.81 94 ILE A O 1
ATOM 712 N N . ASN A 1 95 ? 3.183 -7.976 -2.397 1.00 90.69 95 ASN A N 1
ATOM 713 C CA . ASN A 1 95 ? 3.712 -9.314 -2.640 1.00 90.69 95 ASN A CA 1
ATOM 714 C C . ASN A 1 95 ? 3.755 -10.125 -1.328 1.00 90.69 95 ASN A C 1
ATOM 716 O O . ASN A 1 95 ? 4.562 -9.798 -0.457 1.00 90.69 95 ASN A O 1
ATOM 720 N N . PRO A 1 96 ? 2.986 -11.222 -1.183 1.00 88.44 96 PRO A N 1
ATOM 721 C CA . PRO A 1 96 ? 2.917 -11.992 0.063 1.00 88.44 96 PRO A CA 1
ATOM 722 C C . PRO A 1 96 ? 4.202 -12.766 0.396 1.00 88.44 96 PRO A C 1
ATOM 724 O O . PRO A 1 96 ? 4.315 -13.323 1.488 1.00 88.44 96 PRO A O 1
ATOM 727 N N . LYS A 1 97 ? 5.157 -12.851 -0.537 1.00 90.88 97 LYS A N 1
ATOM 728 C CA . LYS A 1 97 ? 6.439 -13.544 -0.337 1.00 90.88 97 LYS A CA 1
ATOM 729 C C . LYS A 1 97 ? 7.527 -12.645 0.247 1.00 90.88 97 LYS A C 1
ATOM 731 O O . LYS A 1 97 ? 8.565 -13.158 0.648 1.00 90.88 97 LYS A O 1
ATOM 736 N N . GLU A 1 98 ? 7.315 -11.333 0.259 1.00 91.56 98 GLU A N 1
ATOM 737 C CA . GLU A 1 98 ? 8.286 -10.371 0.775 1.00 91.56 98 GLU A CA 1
ATOM 738 C C . GLU A 1 98 ? 8.086 -10.168 2.277 1.00 91.56 98 GLU A C 1
ATOM 740 O O . GLU A 1 98 ? 6.969 -9.919 2.733 1.00 91.56 98 GLU A O 1
ATOM 745 N N . THR A 1 99 ? 9.172 -10.278 3.045 1.00 93.44 99 THR A N 1
ATOM 746 C CA . THR A 1 99 ? 9.152 -10.177 4.512 1.00 93.44 99 THR A CA 1
ATOM 747 C C . THR A 1 99 ? 8.582 -8.841 4.985 1.00 93.44 99 THR A C 1
ATOM 749 O O . THR A 1 99 ? 7.740 -8.823 5.879 1.00 93.44 99 THR A O 1
ATOM 752 N N . ASP A 1 100 ? 8.958 -7.735 4.342 1.00 90.31 100 ASP A N 1
ATOM 753 C CA . ASP A 1 100 ? 8.492 -6.393 4.716 1.00 90.31 100 ASP A CA 1
ATOM 754 C C . ASP A 1 100 ? 6.970 -6.256 4.535 1.00 90.31 100 ASP A C 1
ATOM 756 O O . ASP A 1 100 ? 6.267 -5.710 5.384 1.00 90.31 100 ASP A O 1
ATOM 760 N N . HIS A 1 101 ? 6.417 -6.847 3.472 1.00 92.88 101 HIS A N 1
ATOM 761 C CA . HIS A 1 101 ? 4.971 -6.877 3.249 1.00 92.88 101 HIS A CA 1
ATOM 762 C C . HIS A 1 101 ? 4.240 -7.784 4.243 1.00 92.88 101 HIS A C 1
ATOM 764 O O . HIS A 1 101 ? 3.118 -7.478 4.655 1.00 92.88 101 HIS A O 1
ATOM 770 N N . GLN A 1 102 ? 4.857 -8.894 4.653 1.00 94.00 102 GLN A N 1
ATOM 771 C CA . GLN A 1 102 ? 4.309 -9.740 5.714 1.00 94.00 102 GLN A CA 1
ATOM 772 C C . GLN A 1 102 ? 4.256 -8.989 7.048 1.00 94.00 102 GLN A C 1
ATOM 774 O O . GLN A 1 102 ? 3.261 -9.104 7.769 1.00 94.00 102 GLN A O 1
ATOM 779 N N . GLU A 1 103 ? 5.281 -8.192 7.348 1.00 93.88 103 GLU A N 1
ATOM 780 C CA . GLU A 1 103 ? 5.324 -7.357 8.545 1.00 93.88 103 GLU A CA 1
ATOM 781 C C . GLU A 1 103 ? 4.255 -6.260 8.509 1.00 93.88 103 GLU A C 1
ATOM 783 O O . GLU A 1 103 ? 3.491 -6.125 9.465 1.00 93.88 103 GLU A O 1
ATOM 788 N N . LEU A 1 104 ? 4.092 -5.568 7.379 1.00 93.44 104 LEU A N 1
ATOM 789 C CA . LEU A 1 104 ? 3.012 -4.599 7.183 1.00 93.44 104 LEU A CA 1
ATOM 790 C C . LEU A 1 104 ? 1.629 -5.227 7.431 1.00 93.44 104 LEU A C 1
ATOM 792 O O . LEU A 1 104 ? 0.820 -4.693 8.192 1.00 93.44 104 LEU A O 1
ATOM 796 N N . ILE A 1 105 ? 1.362 -6.407 6.856 1.00 94.56 105 ILE A N 1
ATOM 797 C CA . ILE A 1 105 ? 0.113 -7.148 7.101 1.00 94.56 105 ILE A CA 1
ATOM 798 C C . ILE A 1 105 ? -0.053 -7.455 8.592 1.00 94.56 105 ILE A C 1
ATOM 800 O O . ILE A 1 105 ? -1.164 -7.368 9.123 1.00 94.56 105 ILE A O 1
ATOM 804 N N . ARG A 1 106 ? 1.023 -7.866 9.271 1.00 95.06 106 ARG A N 1
ATOM 805 C CA . ARG A 1 106 ? 0.998 -8.197 10.699 1.00 95.06 106 ARG A CA 1
ATOM 806 C C . ARG A 1 106 ? 0.648 -6.971 11.541 1.00 95.06 106 ARG A C 1
ATOM 808 O O . ARG A 1 106 ? -0.175 -7.092 12.451 1.00 95.06 106 ARG A O 1
ATOM 815 N N . LEU A 1 107 ? 1.230 -5.815 11.226 1.00 93.94 107 LEU A N 1
ATOM 816 C CA . LEU A 1 107 ? 0.951 -4.545 11.894 1.00 93.94 107 LEU A CA 1
ATOM 817 C C . LEU A 1 107 ? -0.504 -4.123 11.683 1.00 93.94 107 LEU A C 1
ATOM 819 O O . LEU A 1 107 ? -1.211 -3.925 12.670 1.00 93.94 107 LEU A O 1
ATOM 823 N N . ILE A 1 108 ? -0.998 -4.118 10.441 1.00 94.00 108 ILE A N 1
ATOM 824 C CA . ILE A 1 108 ? -2.395 -3.756 10.150 1.00 94.00 108 ILE A CA 1
ATOM 825 C C . ILE A 1 108 ? -3.373 -4.698 10.872 1.00 94.00 108 ILE A C 1
ATOM 827 O O . ILE A 1 108 ? -4.323 -4.228 11.490 1.00 94.00 108 ILE A O 1
ATOM 831 N N . LYS A 1 109 ? -3.116 -6.016 10.908 1.00 94.56 109 LYS A N 1
ATOM 832 C CA . LYS A 1 109 ? -3.929 -6.971 11.697 1.00 94.56 109 LYS A CA 1
ATOM 833 C C . LYS A 1 109 ? -3.909 -6.689 13.197 1.00 94.56 109 LYS A C 1
ATOM 835 O O . LYS A 1 109 ? -4.876 -6.989 13.894 1.00 94.56 109 LYS A O 1
ATOM 840 N N . SER A 1 110 ? -2.787 -6.208 13.725 1.00 93.69 110 SER A N 1
ATOM 841 C CA . SER A 1 110 ? -2.712 -5.824 15.132 1.00 93.69 110 SER A CA 1
ATOM 842 C C . SER A 1 110 ? -3.588 -4.607 15.404 1.00 93.69 110 SER A C 1
ATOM 844 O O . SER A 1 110 ? -4.247 -4.567 16.438 1.00 93.69 110 SER A O 1
ATOM 846 N N . VAL A 1 111 ? -3.595 -3.634 14.493 1.00 92.56 111 VAL A N 1
ATOM 847 C CA . VAL A 1 111 ? -4.408 -2.421 14.609 1.00 92.56 111 VAL A CA 1
ATOM 848 C C . VAL A 1 111 ? -5.891 -2.720 14.438 1.00 92.56 111 VAL A C 1
ATOM 850 O O . VAL A 1 111 ? -6.686 -2.273 15.253 1.00 92.56 111 VAL A O 1
ATOM 853 N N . ASP A 1 112 ? -6.250 -3.557 13.470 1.00 93.00 112 ASP A N 1
ATOM 854 C CA . ASP A 1 112 ? -7.611 -4.053 13.243 1.00 93.00 112 ASP A CA 1
ATOM 855 C C . ASP A 1 112 ? -8.269 -4.556 14.542 1.00 93.00 112 ASP A C 1
ATOM 857 O O . ASP A 1 112 ? -9.338 -4.099 14.950 1.00 93.00 112 ASP A O 1
ATOM 861 N N . LYS A 1 113 ? -7.551 -5.412 15.283 1.00 91.88 113 LYS A N 1
ATOM 862 C CA . LYS A 1 113 ? -7.995 -5.917 16.592 1.00 91.88 113 LYS A CA 1
ATOM 863 C C . LYS A 1 113 ? -8.174 -4.819 17.641 1.00 91.88 113 LYS A C 1
ATOM 865 O O . LYS A 1 113 ? -9.034 -4.949 18.509 1.00 91.88 113 LYS A O 1
ATOM 870 N N . LYS A 1 114 ? -7.348 -3.770 17.607 1.00 90.75 114 LYS A N 1
ATOM 871 C CA . LYS A 1 114 ? -7.453 -2.643 18.543 1.00 90.75 114 LYS A CA 1
ATOM 872 C C . LYS A 1 114 ? -8.647 -1.757 18.209 1.00 90.75 114 LYS A C 1
ATOM 874 O O . LYS A 1 114 ? -9.399 -1.420 19.117 1.00 90.75 114 LYS A O 1
ATOM 879 N N . VAL A 1 115 ? -8.856 -1.448 16.929 1.00 89.50 115 VAL A N 1
ATOM 880 C CA . VAL A 1 115 ? -9.977 -0.624 16.454 1.00 89.50 115 VAL A CA 1
ATOM 881 C C . VAL A 1 115 ? -11.306 -1.281 16.818 1.00 89.50 115 VAL A C 1
ATOM 883 O O . VAL A 1 115 ? -12.125 -0.654 17.482 1.00 89.50 115 VAL A O 1
ATOM 886 N N . ILE A 1 116 ? -11.495 -2.567 16.502 1.00 89.19 116 ILE A N 1
ATOM 887 C CA . ILE A 1 116 ? -12.755 -3.256 16.825 1.00 89.19 116 ILE A CA 1
ATOM 888 C C . ILE A 1 116 ? -12.997 -3.354 18.339 1.00 89.19 116 ILE A C 1
ATOM 890 O O . ILE A 1 116 ? -14.123 -3.220 18.811 1.00 89.19 116 ILE A O 1
ATOM 894 N N . ASN A 1 117 ? -11.937 -3.549 19.130 1.00 89.38 117 ASN A N 1
ATOM 895 C CA . ASN A 1 117 ? -12.034 -3.568 20.587 1.00 89.38 117 ASN A CA 1
ATOM 896 C C . ASN A 1 117 ? -12.379 -2.185 21.159 1.00 89.38 117 ASN A C 1
ATOM 898 O O . ASN A 1 117 ? -13.093 -2.121 22.154 1.00 89.38 117 ASN A O 1
ATOM 902 N N . SER A 1 118 ? -11.897 -1.106 20.541 1.00 88.19 118 SER A N 1
ATOM 903 C CA . SER A 1 118 ? -12.241 0.264 20.924 1.00 88.19 118 SER A CA 1
ATOM 904 C C . SER A 1 118 ? -13.698 0.593 20.609 1.00 88.19 118 SER A C 1
ATOM 906 O O . SER A 1 118 ? -14.390 1.100 21.486 1.00 88.19 118 SER A O 1
ATOM 908 N N . ILE A 1 119 ? -14.191 0.201 19.428 1.00 86.44 119 ILE A N 1
ATOM 909 C CA . ILE A 1 119 ? -15.605 0.360 19.054 1.00 86.44 119 ILE A CA 1
ATOM 910 C C . ILE A 1 119 ? -16.510 -0.382 20.045 1.00 86.44 119 ILE A C 1
ATOM 912 O O . ILE A 1 119 ? -17.443 0.192 20.587 1.00 86.44 119 ILE A O 1
ATOM 916 N N . ASN A 1 120 ? -16.190 -1.637 20.370 1.00 85.88 120 ASN A N 1
ATOM 917 C CA . ASN A 1 120 ? -17.003 -2.434 21.294 1.00 85.88 120 ASN A CA 1
ATOM 918 C C . ASN A 1 120 ? -16.996 -1.930 22.749 1.00 85.88 120 ASN A C 1
ATOM 920 O O . ASN A 1 120 ? -17.869 -2.317 23.524 1.00 85.88 120 ASN A O 1
ATOM 924 N N . LYS A 1 121 ? -15.979 -1.162 23.155 1.00 84.56 121 LYS A N 1
ATOM 925 C CA . LYS A 1 121 ? -15.800 -0.693 24.541 1.00 84.56 121 LYS A CA 1
ATOM 926 C C . LYS A 1 121 ? -16.058 0.799 24.721 1.00 84.56 121 LYS A C 1
ATOM 928 O O . LYS A 1 121 ? -15.957 1.259 25.854 1.00 84.56 121 LYS A O 1
ATOM 933 N N . GLU A 1 122 ? -16.310 1.533 23.637 1.00 73.31 122 GLU A N 1
ATOM 934 C CA . GLU A 1 122 ? -16.429 3.000 23.611 1.00 73.31 122 GLU A CA 1
ATOM 935 C C . GLU A 1 122 ? -15.243 3.718 24.291 1.00 73.31 122 GLU A C 1
ATOM 937 O O . GLU A 1 122 ? -15.360 4.813 24.833 1.00 73.31 122 GLU A O 1
ATOM 942 N N . LEU A 1 123 ? -14.068 3.084 24.281 1.00 73.19 123 LEU A N 1
ATOM 943 C CA . LEU A 1 123 ? -12.858 3.564 24.944 1.00 73.19 123 LEU A CA 1
ATOM 944 C C . LEU A 1 123 ? -11.719 3.573 23.931 1.00 73.19 123 LEU A C 1
ATOM 946 O O . LEU A 1 123 ? -11.409 2.546 23.319 1.00 73.19 123 LEU A O 1
ATOM 950 N N . ALA A 1 124 ? -11.089 4.732 23.760 1.00 74.44 124 ALA A N 1
ATOM 951 C CA . ALA A 1 124 ? -9.937 4.911 22.887 1.00 74.44 124 ALA A CA 1
ATOM 952 C C . ALA A 1 124 ? -8.852 5.721 23.596 1.00 74.44 124 ALA A C 1
ATOM 954 O O . ALA A 1 124 ? -9.128 6.792 24.137 1.00 74.44 124 ALA A O 1
ATOM 955 N N . ASP A 1 125 ? -7.616 5.229 23.546 1.00 79.62 125 ASP A N 1
ATOM 956 C CA . ASP A 1 125 ? -6.431 6.021 23.858 1.00 79.62 125 ASP A CA 1
ATOM 957 C C . ASP A 1 125 ? -5.868 6.577 22.546 1.00 79.62 125 ASP A C 1
ATOM 959 O O . ASP A 1 125 ? -5.341 5.834 21.716 1.00 79.62 125 ASP A O 1
ATOM 963 N N . ALA A 1 126 ? -6.013 7.887 22.336 1.00 76.44 126 ALA A N 1
ATOM 964 C CA . ALA A 1 126 ? -5.554 8.551 21.118 1.00 76.44 126 ALA A CA 1
ATOM 965 C C . ALA A 1 126 ? -4.044 8.358 20.880 1.00 76.44 126 ALA A C 1
ATOM 967 O O . ALA A 1 126 ? -3.633 8.168 19.737 1.00 76.44 126 ALA A O 1
ATOM 968 N N . SER A 1 127 ? -3.236 8.321 21.949 1.00 78.50 127 SER A N 1
ATOM 969 C CA . SER A 1 127 ? -1.787 8.110 21.847 1.00 78.50 127 SER A CA 1
ATOM 970 C C . SER A 1 127 ? -1.462 6.707 21.336 1.00 78.50 127 SER A C 1
ATOM 972 O O . SER A 1 127 ? -0.534 6.525 20.553 1.00 78.50 127 SER A O 1
ATOM 974 N N . GLU A 1 128 ? -2.246 5.704 21.740 1.00 83.88 128 GLU A N 1
ATOM 975 C CA . GLU A 1 128 ? -2.048 4.320 21.309 1.00 83.88 128 GLU A CA 1
ATOM 976 C C . GLU A 1 128 ? -2.333 4.140 19.809 1.00 83.88 128 GLU A C 1
ATOM 978 O O . GLU A 1 128 ? -1.641 3.372 19.130 1.00 83.88 128 GLU A O 1
ATOM 983 N N . PHE A 1 129 ? -3.352 4.830 19.288 1.00 84.94 129 PHE A N 1
ATOM 984 C CA . PHE A 1 129 ? -3.720 4.766 17.872 1.00 84.94 129 PHE A CA 1
ATOM 985 C C . PHE A 1 129 ? -2.801 5.602 16.980 1.00 84.94 129 PHE A C 1
ATOM 987 O O . PHE A 1 129 ? -2.532 5.183 15.852 1.00 84.94 129 PHE A O 1
ATOM 994 N N . GLU A 1 130 ? -2.261 6.710 17.491 1.00 82.25 130 GLU A N 1
ATOM 995 C CA . GLU A 1 130 ? -1.224 7.491 16.812 1.00 82.25 130 GLU A CA 1
ATOM 996 C C . GLU A 1 130 ? 0.068 6.675 16.641 1.00 82.25 130 GLU A C 1
ATOM 998 O O . GLU A 1 130 ? 0.561 6.516 15.521 1.00 82.25 130 GLU A O 1
ATOM 1003 N N . ASP A 1 131 ? 0.561 6.049 17.713 1.00 84.94 131 ASP A N 1
ATOM 1004 C CA . ASP A 1 131 ? 1.734 5.165 17.654 1.00 84.94 131 ASP A CA 1
ATOM 1005 C C . ASP A 1 131 ? 1.505 3.980 16.704 1.00 84.94 131 ASP A C 1
ATOM 1007 O O . ASP A 1 131 ? 2.395 3.547 15.964 1.00 84.94 131 ASP A O 1
ATOM 1011 N N . ALA A 1 132 ? 0.292 3.423 16.719 1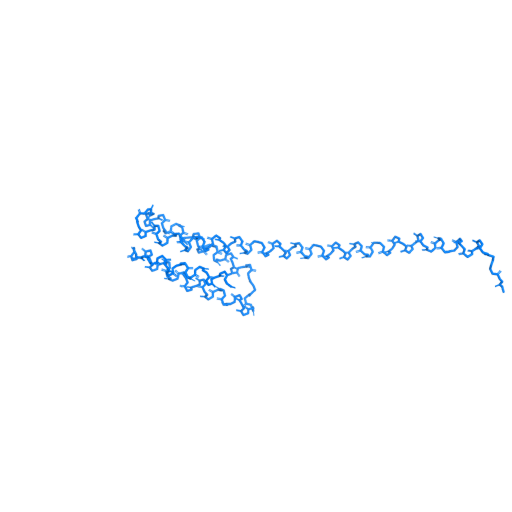.00 83.88 132 ALA A N 1
ATOM 1012 C CA . ALA A 1 132 ? -0.081 2.312 15.859 1.00 83.88 132 ALA A CA 1
ATOM 1013 C C . ALA A 1 132 ? -0.075 2.694 14.371 1.00 83.88 132 ALA A C 1
ATOM 1015 O O . ALA A 1 132 ? 0.422 1.915 13.554 1.00 83.88 132 ALA A O 1
ATOM 1016 N N . GLY A 1 1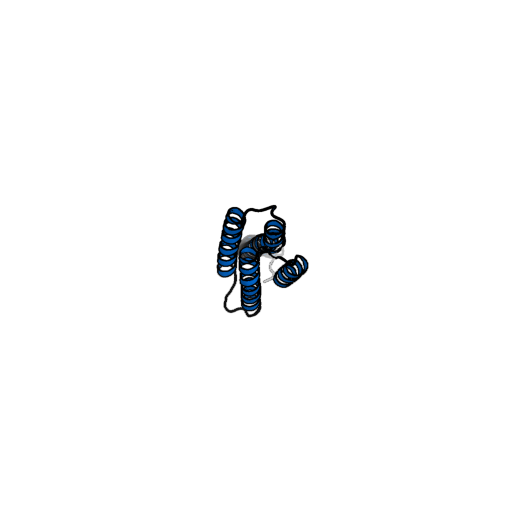33 ? -0.592 3.873 14.019 1.00 80.94 133 GLY A N 1
ATOM 1017 C CA . GLY A 1 133 ? -0.562 4.372 12.648 1.00 80.94 133 GLY A CA 1
ATOM 1018 C C . GLY A 1 133 ? 0.847 4.749 12.193 1.00 80.94 133 GLY A C 1
ATOM 1019 O O . GLY A 1 133 ? 1.238 4.375 11.087 1.00 80.94 133 GLY A O 1
ATOM 1020 N N . GLN A 1 134 ? 1.659 5.366 13.059 1.00 86.44 134 GLN A N 1
ATOM 1021 C CA . GLN A 1 134 ? 3.069 5.651 12.761 1.00 86.44 134 GLN A CA 1
ATOM 1022 C C . GLN A 1 134 ? 3.852 4.382 12.415 1.00 86.44 134 GLN A C 1
ATOM 1024 O O . GLN A 1 134 ? 4.615 4.368 11.454 1.00 86.44 134 GLN A O 1
ATOM 1029 N N . ARG A 1 135 ? 3.619 3.280 13.136 1.00 85.88 135 ARG A N 1
ATOM 1030 C CA . ARG A 1 135 ? 4.277 1.994 12.853 1.00 85.88 135 ARG A CA 1
ATOM 1031 C C . ARG A 1 135 ? 3.891 1.382 11.508 1.00 85.88 135 ARG A C 1
ATOM 1033 O O . ARG A 1 135 ? 4.667 0.595 10.989 1.00 85.88 135 ARG A O 1
ATOM 1040 N N . ILE A 1 136 ? 2.708 1.690 10.972 1.00 83.12 136 ILE A N 1
ATOM 1041 C CA . ILE A 1 136 ? 2.267 1.201 9.654 1.00 83.12 136 ILE A CA 1
ATOM 1042 C C . ILE A 1 136 ? 2.994 1.938 8.520 1.00 83.12 136 ILE A C 1
ATOM 1044 O O . ILE A 1 136 ? 3.197 1.356 7.456 1.00 83.12 136 ILE A O 1
ATOM 1048 N N . VAL A 1 137 ? 3.367 3.203 8.736 1.00 83.75 137 VAL A N 1
ATOM 1049 C CA . VAL A 1 137 ? 4.000 4.062 7.717 1.00 83.75 137 VAL A CA 1
ATOM 1050 C C . VAL A 1 137 ? 5.516 4.209 7.871 1.00 83.75 137 VAL A C 1
ATOM 1052 O O . VAL A 1 137 ? 6.136 4.841 7.015 1.00 83.75 137 VAL A O 1
ATOM 1055 N N . ALA A 1 138 ? 6.089 3.668 8.950 1.00 73.38 138 ALA A N 1
ATOM 1056 C CA . ALA A 1 138 ? 7.527 3.630 9.222 1.00 73.38 138 ALA A CA 1
ATOM 1057 C C . ALA A 1 138 ? 8.247 2.599 8.343 1.00 73.38 138 ALA A C 1
ATOM 1059 O O . ALA A 1 138 ? 9.348 2.938 7.851 1.00 73.38 138 ALA A O 1
#

pLDDT: mean 89.56, std 5.88, range [54.41, 96.31]

Organism: NCBI:txid1121922

Sequence (138 aa):
MNFEPPVVSAITALVAVIVGPLVSIIVAKKQINASVVSSSRQAWINRLRDELATLVGIVHHLPSAHANGSVTTDDAIAEYGKFVEQFQVIKLLINPKETDHQELIRLIKSVDKKVINSINKELADASEFEDAGQRIVA

Secondary structure (DSSP, 8-state):
----HHHHHHHHHHHHHHHHHHHHHHHHHHHHHHHHHHHHHHHHHHHHHHHHHHHHHHHHHHHHHHHTTSS-HHHHHHHHHHHHHHHHHHHHHS-TTSHHHHHHHHHHHHHHHHHHHHHHHT---HHHHHHHHHHHH-

Radius of gyration: 28.58 Å; chains: 1; bounding box: 67×26×80 Å

Foldseek 3Di:
DDDDPVVVVVVVVVCCVVVVVVVVVVVVVVVVVVVVVVVVVVVLVVVLVVLLVLLLVCLLCLLVCQLVVVADLVRSVVSLVVNVVSLVVNVVSDDCPDPVSVVLNVLSVVSNVVSVVSSVVSDDDSVVSNVSSVVNVD